Protein AF-A0A9W9ZJ80-F1 (afdb_monomer)

Foldseek 3Di:
DACLPPPPPVKAWDDKAFQEDDQVATWIWTDILFWTFIFRPDDDDHNVRTPDTDTLVFFLAWAQDPVQFQKIWGFTCDVPDNDTDPDDTDIDHGPGVVSSVVVRVVRVVSSVVSVVVVPDDDDDPPDPDDDD

Solvent-accessible surface area (backbone atoms only — not comparable to full-atom values): 7727 Å² total; per-residue (Å²): 132,86,51,84,65,81,72,54,79,85,57,42,85,72,50,76,46,77,38,23,80,50,87,90,64,22,27,30,39,40,32,31,57,54,28,38,35,34,27,50,68,63,84,76,88,50,60,86,33,52,79,44,78,49,45,43,93,47,47,64,49,47,40,53,45,85,88,75,51,32,22,28,36,42,38,37,38,26,91,97,43,100,47,70,44,97,61,91,51,57,70,47,73,26,74,37,55,72,46,15,48,54,52,22,53,55,52,40,52,43,40,50,54,38,52,55,56,73,70,52,82,81,79,76,81,78,75,82,79,76,85,129

Mean predicted aligned error: 7.59 Å

pLDDT: mean 86.71, std 12.57, range [51.56, 98.62]

Nearest PDB structures (foldseek):
  4a6h-assembly1_D  TM=6.019E-01  e=2.934E-02  Saccharomyces cerevisiae
  6jm5-assembly2_B  TM=5.211E-01  e=1.358E-02  Homo sapiens
  8qqf-assembly1_A  TM=5.707E-01  e=2.456E-02  Homo sapiens
  4a6h-assembly1_C  TM=5.971E-01  e=5.001E-02  Saccharomyces cerevisiae
  4a6k-assembly1_D  TM=5.737E-01  e=2.934E-02  Saccharomyces cerevisiae

Structure (mmCIF, N/CA/C/O backbone):
data_AF-A0A9W9ZJ80-F1
#
_entry.id   AF-A0A9W9ZJ80-F1
#
loop_
_atom_site.group_PDB
_atom_site.id
_atom_site.type_symbol
_atom_site.label_atom_id
_atom_site.label_alt_id
_atom_site.label_comp_id
_atom_site.label_asym_id
_atom_site.label_entity_id
_atom_site.label_seq_id
_atom_site.pdbx_PDB_ins_code
_atom_site.Cartn_x
_atom_site.Cartn_y
_atom_site.Cartn_z
_atom_site.occupancy
_atom_site.B_iso_or_equiv
_atom_site.auth_seq_id
_atom_site.auth_comp_id
_atom_site.auth_asym_id
_atom_site.auth_atom_id
_atom_site.pdbx_PDB_model_num
ATOM 1 N N . MET A 1 1 ? -9.007 19.671 -11.557 1.00 51.56 1 MET A N 1
ATOM 2 C CA . MET A 1 1 ? -8.333 19.219 -10.319 1.00 51.56 1 MET A CA 1
ATOM 3 C C . MET A 1 1 ? -8.445 17.704 -10.270 1.00 51.56 1 MET A C 1
ATOM 5 O O . MET A 1 1 ? -9.543 17.199 -10.461 1.00 51.56 1 MET A O 1
ATOM 9 N N . LEU A 1 2 ? -7.329 16.993 -10.128 1.00 56.84 2 LEU A N 1
ATOM 10 C CA . LEU A 1 2 ? -7.295 15.528 -10.132 1.00 56.84 2 LEU A CA 1
ATOM 11 C C . LEU A 1 2 ? -7.831 14.990 -8.804 1.00 56.84 2 LEU A C 1
ATOM 13 O O . LEU A 1 2 ? -7.358 15.405 -7.749 1.00 56.84 2 LEU A O 1
ATOM 17 N N . LYS A 1 3 ? -8.827 14.102 -8.858 1.00 69.81 3 LYS A N 1
ATOM 18 C CA . LYS A 1 3 ? -9.509 13.561 -7.677 1.00 69.81 3 LYS A CA 1
ATOM 19 C C . LYS A 1 3 ? -9.196 12.072 -7.537 1.00 69.81 3 LYS A C 1
ATOM 21 O O . LYS A 1 3 ? -9.882 11.253 -8.129 1.00 69.81 3 LYS A O 1
ATOM 26 N N . LEU A 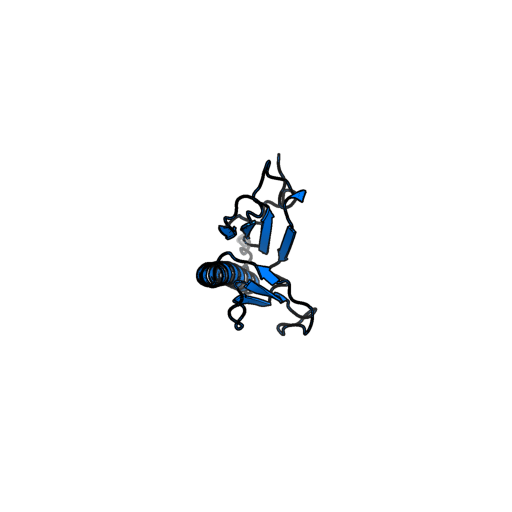1 4 ? -8.149 11.733 -6.781 1.00 76.75 4 LEU A N 1
ATOM 27 C CA . LEU A 1 4 ? -7.775 10.334 -6.517 1.00 76.75 4 LEU A CA 1
ATOM 28 C C . LEU A 1 4 ? -8.852 9.604 -5.693 1.00 76.75 4 LEU A C 1
ATOM 30 O O . LEU A 1 4 ? -9.131 8.439 -5.934 1.00 76.75 4 LEU A O 1
ATOM 34 N N . ASN A 1 5 ? -9.455 10.315 -4.742 1.00 82.94 5 ASN A N 1
ATOM 35 C CA . ASN A 1 5 ? -10.437 9.804 -3.789 1.00 82.94 5 ASN A CA 1
ATOM 36 C C . ASN A 1 5 ? -11.750 10.603 -3.836 1.00 82.94 5 ASN A C 1
ATOM 38 O O . ASN A 1 5 ? -12.357 10.897 -2.807 1.00 82.94 5 ASN A O 1
ATOM 42 N N . GLU A 1 6 ? -12.122 11.062 -5.034 1.00 83.94 6 GLU A N 1
ATOM 43 C CA . GLU A 1 6 ? -13.373 11.793 -5.299 1.00 83.94 6 GLU A CA 1
ATOM 44 C C . GLU A 1 6 ? -13.545 13.124 -4.534 1.00 83.94 6 GLU A C 1
ATOM 46 O O . GLU A 1 6 ? -14.576 13.784 -4.647 1.00 83.94 6 GLU A O 1
ATOM 51 N N . GLY A 1 7 ? -12.498 13.607 -3.855 1.00 82.38 7 GLY A N 1
ATOM 52 C CA . GLY A 1 7 ? -12.548 14.825 -3.041 1.00 82.38 7 GLY A CA 1
ATOM 53 C C . GLY A 1 7 ? -12.871 14.569 -1.569 1.00 82.38 7 GLY A C 1
ATOM 54 O O . GLY A 1 7 ? -13.304 15.485 -0.876 1.00 82.38 7 GLY A O 1
ATOM 55 N N . ASN A 1 8 ? -12.661 13.347 -1.075 1.00 86.06 8 ASN A N 1
ATOM 56 C CA . ASN A 1 8 ? -12.761 13.046 0.346 1.00 86.06 8 ASN A CA 1
ATOM 57 C C . ASN A 1 8 ? -11.593 13.679 1.129 1.00 86.06 8 ASN A C 1
ATOM 59 O O . ASN A 1 8 ? -10.481 13.153 1.151 1.00 86.06 8 ASN A O 1
ATOM 63 N N . PHE A 1 9 ? -11.851 14.793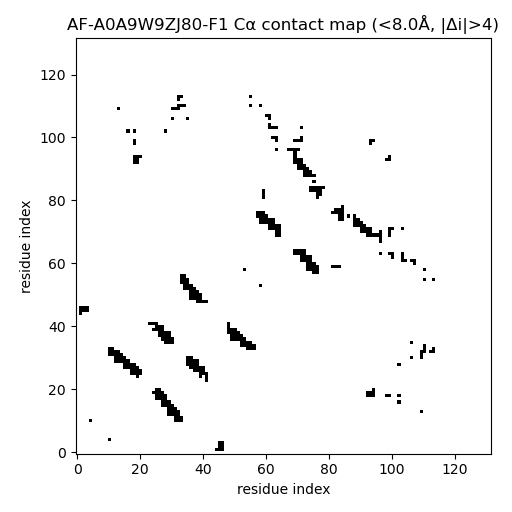 1.812 1.00 87.56 9 PHE A N 1
ATOM 64 C CA . PHE A 1 9 ? -10.847 15.497 2.621 1.00 87.56 9 PHE A CA 1
ATOM 65 C C . PHE A 1 9 ? -10.545 14.833 3.975 1.00 87.56 9 PHE A C 1
ATOM 67 O O . PHE A 1 9 ? -9.592 15.229 4.647 1.00 87.56 9 PHE A O 1
ATOM 74 N N . ASN A 1 10 ? -11.329 13.829 4.387 1.00 90.12 10 ASN A N 1
ATOM 75 C CA . ASN A 1 10 ? -11.075 13.094 5.629 1.00 90.12 10 ASN A CA 1
ATOM 76 C C . ASN A 1 10 ? -9.945 12.072 5.468 1.00 90.12 10 ASN A C 1
ATOM 78 O O . ASN A 1 10 ? -9.243 11.765 6.430 1.00 90.12 10 ASN A O 1
ATOM 82 N N . GLU A 1 11 ? -9.745 11.571 4.251 1.00 93.44 11 GLU A N 1
ATOM 83 C CA . GLU A 1 11 ? -8.647 10.676 3.921 1.00 93.44 11 GLU A CA 1
ATOM 84 C C . GLU A 1 11 ? -7.371 11.479 3.657 1.00 93.44 11 GLU A C 1
ATOM 86 O O . GLU A 1 11 ? -7.283 12.259 2.706 1.00 93.44 11 GLU A O 1
ATOM 91 N N . LYS A 1 12 ? -6.358 11.281 4.502 1.00 94.31 12 LYS A N 1
ATOM 92 C CA . LYS A 1 12 ? -5.107 12.040 4.438 1.00 94.31 12 LYS A CA 1
ATOM 93 C C . LYS A 1 12 ? -4.012 11.202 3.801 1.00 94.31 12 LYS A C 1
ATOM 95 O O . LYS A 1 12 ? -3.884 10.011 4.073 1.00 94.31 12 LYS A O 1
ATOM 100 N N . PHE A 1 13 ? -3.191 11.832 2.970 1.00 94.75 13 PHE A N 1
ATOM 101 C CA . PHE A 1 13 ? -1.979 11.213 2.442 1.00 94.75 13 PHE A CA 1
ATOM 102 C C . PHE A 1 13 ? -0.985 10.921 3.574 1.00 94.75 13 PHE A C 1
ATOM 104 O O . PHE A 1 13 ? -0.737 11.785 4.413 1.00 94.75 13 PHE A O 1
ATOM 111 N N . VAL A 1 14 ? -0.393 9.725 3.565 1.00 96.50 14 VAL A N 1
ATOM 112 C CA . VAL A 1 14 ? 0.651 9.316 4.516 1.00 96.50 14 VAL A CA 1
ATOM 113 C C . VAL A 1 14 ? 1.999 9.244 3.807 1.00 96.50 14 VAL A C 1
ATOM 115 O O . VAL A 1 14 ? 2.948 9.919 4.202 1.00 96.50 14 VAL A O 1
ATOM 118 N N . LEU A 1 15 ? 2.105 8.428 2.751 1.00 97.25 15 LEU A N 1
ATOM 119 C CA . LEU A 1 15 ? 3.348 8.260 1.996 1.00 97.25 15 LEU A CA 1
ATOM 120 C C . LEU A 1 15 ? 3.121 7.739 0.574 1.00 97.25 15 LEU A C 1
ATOM 122 O O . LEU A 1 15 ? 2.068 7.214 0.230 1.00 97.25 15 LEU A O 1
ATOM 126 N N . SER A 1 16 ? 4.164 7.842 -0.251 1.00 95.94 16 SER A N 1
ATOM 127 C CA . SER A 1 16 ? 4.237 7.232 -1.580 1.00 95.94 16 SER A CA 1
ATOM 128 C C . SER A 1 16 ? 5.510 6.391 -1.669 1.00 95.94 16 SER A C 1
ATOM 130 O O . SER A 1 16 ? 6.608 6.947 -1.645 1.00 95.94 16 SER A O 1
ATOM 132 N N . GLU A 1 17 ? 5.384 5.079 -1.849 1.00 96.31 17 GLU A N 1
ATOM 133 C CA . GLU A 1 17 ? 6.518 4.163 -2.028 1.00 96.31 17 GLU A CA 1
ATOM 134 C C . GLU A 1 17 ? 6.556 3.607 -3.457 1.00 96.31 17 GLU A C 1
ATOM 136 O O . GLU A 1 17 ? 5.534 3.215 -4.020 1.00 96.31 17 GLU A O 1
ATOM 141 N N . SER A 1 18 ? 7.745 3.559 -4.060 1.00 95.81 18 SER A N 1
ATOM 142 C CA . SER A 1 18 ? 7.931 2.896 -5.354 1.00 95.81 18 SER A CA 1
ATOM 143 C C . SER A 1 18 ? 7.911 1.381 -5.168 1.00 95.81 18 SER A C 1
ATOM 145 O O . SER A 1 18 ? 8.759 0.839 -4.465 1.00 95.81 18 SER A O 1
ATOM 147 N N . VAL A 1 19 ? 6.978 0.710 -5.839 1.00 96.38 19 VAL A N 1
ATOM 148 C CA . VAL A 1 19 ? 6.833 -0.754 -5.833 1.00 96.38 19 VAL A CA 1
ATOM 149 C C . VAL A 1 19 ? 7.610 -1.364 -6.996 1.00 96.38 19 VAL A C 1
ATOM 151 O O . VAL A 1 19 ? 8.311 -2.363 -6.825 1.00 96.38 19 VAL A O 1
ATOM 154 N N . ARG A 1 20 ? 7.516 -0.718 -8.167 1.00 94.31 20 ARG A N 1
ATOM 155 C CA . ARG A 1 20 ? 8.299 -1.038 -9.363 1.00 94.31 20 ARG A CA 1
ATOM 156 C C . ARG A 1 20 ? 8.846 0.216 -10.017 1.00 94.31 20 ARG A C 1
ATOM 158 O O . ARG A 1 20 ? 8.118 1.200 -10.177 1.00 94.31 20 ARG A O 1
ATOM 165 N N . ARG A 1 21 ? 10.128 0.195 -10.373 1.00 89.75 21 ARG A N 1
ATOM 166 C CA . ARG A 1 21 ? 10.850 1.335 -10.962 1.00 89.75 21 ARG A CA 1
ATOM 167 C C . ARG A 1 21 ? 11.076 1.209 -12.464 1.00 89.75 21 ARG A C 1
ATOM 169 O O . ARG A 1 21 ? 11.537 2.185 -13.057 1.00 89.75 21 ARG A O 1
ATOM 176 N N . ASP A 1 22 ? 10.759 0.058 -13.055 1.00 84.25 22 ASP A N 1
ATOM 177 C CA . ASP A 1 22 ? 10.837 -0.156 -14.501 1.00 84.25 22 ASP A CA 1
ATOM 178 C C . ASP A 1 22 ? 10.095 0.957 -15.262 1.00 84.25 22 ASP A C 1
ATOM 180 O O . ASP A 1 22 ? 9.027 1.401 -14.838 1.00 84.25 22 ASP A O 1
ATOM 184 N N . LYS A 1 23 ? 10.679 1.452 -16.360 1.00 71.69 23 LYS A N 1
ATOM 185 C CA . LYS A 1 23 ? 10.109 2.568 -17.128 1.00 71.69 23 LYS A CA 1
ATOM 186 C C . LYS A 1 23 ? 8.768 2.209 -17.772 1.00 71.69 23 LYS A C 1
ATOM 188 O O . LYS A 1 23 ? 7.907 3.087 -17.849 1.00 71.69 23 LYS A O 1
ATOM 193 N N . GLU A 1 24 ? 8.580 0.961 -18.196 1.00 77.69 24 GLU A N 1
ATOM 194 C CA . GLU A 1 24 ? 7.357 0.522 -18.869 1.00 77.69 24 GLU A CA 1
ATOM 195 C C . GLU A 1 24 ? 6.249 0.146 -17.882 1.00 77.69 24 GLU A C 1
ATOM 197 O O . GLU A 1 24 ? 5.075 0.343 -18.190 1.00 77.69 24 GLU A O 1
ATOM 202 N N . ASP A 1 25 ? 6.606 -0.301 -16.671 1.00 82.56 25 ASP A N 1
ATOM 203 C CA . ASP A 1 25 ? 5.640 -0.781 -15.673 1.00 82.56 25 ASP A CA 1
ATOM 204 C C . ASP A 1 25 ? 5.825 -0.151 -14.280 1.00 82.56 25 ASP A C 1
ATOM 206 O O . ASP A 1 25 ? 5.726 -0.799 -13.228 1.00 82.56 25 ASP A O 1
ATOM 210 N N . ARG A 1 26 ? 6.128 1.154 -14.276 1.00 92.62 26 ARG A N 1
ATOM 211 C CA . ARG A 1 26 ? 6.371 1.934 -13.057 1.00 92.62 26 ARG A CA 1
ATOM 212 C C . ARG A 1 26 ? 5.126 1.929 -12.178 1.00 92.62 26 ARG A C 1
ATOM 214 O O . ARG A 1 26 ? 4.086 2.465 -12.562 1.00 92.62 26 ARG A O 1
ATOM 221 N N . LEU A 1 27 ? 5.253 1.401 -10.965 1.00 95.38 27 LEU A N 1
ATOM 222 C CA . LEU A 1 27 ? 4.144 1.245 -10.027 1.00 95.38 27 LEU A CA 1
ATOM 223 C C . LEU A 1 27 ? 4.496 1.871 -8.680 1.00 95.38 27 LEU A C 1
ATOM 225 O O . LEU A 1 27 ? 5.583 1.642 -8.141 1.00 95.38 27 LEU A O 1
ATOM 229 N N . LYS A 1 28 ? 3.567 2.643 -8.119 1.00 95.81 28 LYS A N 1
ATOM 230 C CA . LYS A 1 28 ? 3.679 3.221 -6.777 1.00 95.81 28 LYS A CA 1
ATOM 231 C C . LYS A 1 28 ? 2.529 2.760 -5.893 1.00 95.81 28 LYS A C 1
ATOM 233 O O . LYS A 1 28 ? 1.413 2.624 -6.377 1.00 95.81 28 LYS A O 1
ATOM 238 N N . ALA A 1 29 ? 2.817 2.584 -4.610 1.00 97.25 29 ALA A N 1
ATOM 239 C CA . ALA A 1 29 ? 1.828 2.455 -3.553 1.00 97.25 29 ALA A CA 1
ATOM 240 C C . ALA A 1 29 ? 1.675 3.825 -2.884 1.00 97.25 29 ALA A C 1
ATOM 242 O O . ALA A 1 29 ? 2.610 4.317 -2.247 1.00 97.25 29 ALA A O 1
ATOM 243 N N . ILE A 1 30 ? 0.519 4.454 -3.065 1.00 96.44 30 ILE A N 1
ATOM 244 C CA . ILE A 1 30 ? 0.113 5.659 -2.346 1.00 96.44 30 ILE A CA 1
ATOM 245 C C . ILE A 1 30 ? -0.674 5.190 -1.130 1.00 96.44 30 ILE A C 1
ATOM 247 O O . ILE A 1 30 ? -1.753 4.624 -1.271 1.00 96.44 30 ILE A O 1
ATOM 251 N N . VAL A 1 31 ? -0.113 5.403 0.052 1.00 98.06 31 VAL A N 1
ATOM 252 C CA . VAL A 1 31 ? -0.726 5.028 1.324 1.00 98.06 31 VAL A CA 1
ATOM 253 C C . VAL A 1 31 ? -1.395 6.259 1.916 1.00 98.06 31 VAL A C 1
ATOM 255 O O . VAL A 1 31 ? -0.786 7.332 1.999 1.00 98.06 31 VAL A O 1
ATOM 258 N N . THR A 1 32 ? -2.645 6.095 2.322 1.00 97.44 32 THR A N 1
ATOM 259 C CA . THR A 1 32 ? -3.455 7.109 2.995 1.00 97.44 32 THR A CA 1
ATOM 260 C C . THR A 1 32 ? -3.802 6.641 4.403 1.00 97.44 32 THR A C 1
ATOM 262 O O . THR A 1 32 ? -3.399 5.561 4.831 1.00 97.44 32 THR A O 1
ATOM 265 N N . THR A 1 33 ? -4.550 7.453 5.141 1.00 96.75 33 THR A N 1
ATOM 266 C CA . THR A 1 33 ? -5.118 7.042 6.428 1.00 96.75 33 THR A CA 1
ATOM 267 C C . THR A 1 33 ? -6.204 5.977 6.285 1.00 96.75 33 THR A C 1
ATOM 269 O O . THR A 1 33 ? -6.540 5.355 7.278 1.00 96.75 33 THR A O 1
ATOM 272 N N . GLU A 1 34 ? -6.744 5.752 5.084 1.00 96.81 34 GLU A N 1
ATOM 273 C CA . GLU A 1 34 ? -7.907 4.882 4.845 1.00 96.81 34 GLU A CA 1
ATOM 274 C C . GLU A 1 34 ? -7.589 3.623 4.026 1.00 96.81 34 GLU A C 1
ATOM 276 O O . GLU A 1 34 ? -8.408 2.700 3.948 1.00 96.81 34 GLU A O 1
ATOM 281 N N . GLY A 1 35 ? -6.426 3.571 3.379 1.00 97.19 35 GLY A N 1
ATOM 282 C CA . GLY A 1 35 ? -6.060 2.454 2.523 1.00 97.19 35 GLY A CA 1
ATOM 283 C C . GLY A 1 35 ? -4.783 2.670 1.726 1.00 97.19 35 GLY A C 1
ATOM 284 O O . GLY A 1 35 ? -3.958 3.544 2.004 1.00 97.19 35 GLY A O 1
ATOM 285 N N . VAL A 1 36 ? -4.624 1.841 0.699 1.00 98.12 36 VAL A N 1
ATOM 286 C CA . VAL A 1 36 ? -3.511 1.905 -0.246 1.00 98.12 36 VAL A CA 1
ATOM 287 C C . VAL A 1 36 ? -4.018 1.852 -1.684 1.00 98.12 36 VAL A C 1
ATOM 289 O O . VAL A 1 36 ? -4.784 0.968 -2.065 1.00 98.12 36 VAL A O 1
ATOM 292 N N . TYR A 1 37 ? -3.539 2.793 -2.493 1.00 96.19 37 TYR A N 1
ATOM 293 C CA . TYR A 1 37 ? -3.760 2.853 -3.933 1.00 96.19 37 TYR A CA 1
ATOM 294 C C . TYR A 1 37 ? -2.485 2.409 -4.635 1.00 96.19 37 TYR A C 1
ATOM 296 O O . TYR A 1 37 ? -1.430 3.034 -4.490 1.00 96.19 37 TYR A O 1
ATOM 304 N N . PHE A 1 38 ? -2.574 1.366 -5.446 1.00 96.06 38 PHE A N 1
ATOM 305 C CA . PHE A 1 38 ? -1.529 1.025 -6.396 1.00 96.06 38 PHE A CA 1
ATOM 306 C C . PHE A 1 38 ? -1.816 1.744 -7.703 1.00 96.06 38 PHE A C 1
ATOM 308 O O . PHE A 1 38 ? -2.845 1.519 -8.339 1.00 96.06 38 PHE A O 1
ATOM 315 N N . VAL A 1 39 ? -0.898 2.620 -8.099 1.00 94.31 39 VAL A N 1
ATOM 316 C CA . VAL A 1 39 ? -1.057 3.474 -9.274 1.00 94.31 39 VAL A CA 1
ATOM 317 C C . VAL A 1 39 ? 0.069 3.250 -10.266 1.00 94.31 39 VAL A C 1
ATOM 319 O O . VAL A 1 39 ? 1.249 3.190 -9.893 1.00 94.31 39 VAL A O 1
ATOM 322 N N . ARG A 1 40 ? -0.286 3.174 -11.551 1.00 92.50 40 ARG A N 1
ATOM 323 C CA . ARG A 1 40 ? 0.680 3.309 -12.639 1.00 92.50 40 ARG A CA 1
ATOM 324 C C . ARG A 1 40 ? 1.248 4.710 -12.563 1.00 92.50 40 ARG A C 1
ATOM 326 O O . ARG A 1 40 ? 0.564 5.703 -12.783 1.00 92.50 40 ARG A O 1
ATOM 333 N N . ALA A 1 41 ? 2.528 4.803 -12.263 1.00 86.50 41 ALA A N 1
ATOM 334 C CA . ALA A 1 41 ? 3.207 6.076 -12.198 1.00 86.50 41 ALA A CA 1
ATOM 335 C C . ALA A 1 41 ? 3.719 6.458 -13.589 1.00 86.50 41 ALA A C 1
ATOM 337 O O . ALA A 1 41 ? 4.874 6.825 -13.706 1.00 86.50 41 ALA A O 1
ATOM 338 N N . ARG A 1 42 ? 2.938 6.364 -14.665 1.00 82.75 42 ARG A N 1
ATOM 339 C CA . ARG A 1 42 ? 3.369 6.770 -16.015 1.00 82.75 42 ARG A CA 1
ATOM 340 C C . ARG A 1 42 ? 2.389 7.796 -16.569 1.00 82.75 42 ARG A C 1
ATOM 342 O O . ARG A 1 42 ? 1.188 7.596 -16.475 1.00 82.75 42 ARG A O 1
ATOM 349 N N . GLY A 1 43 ? 2.913 8.856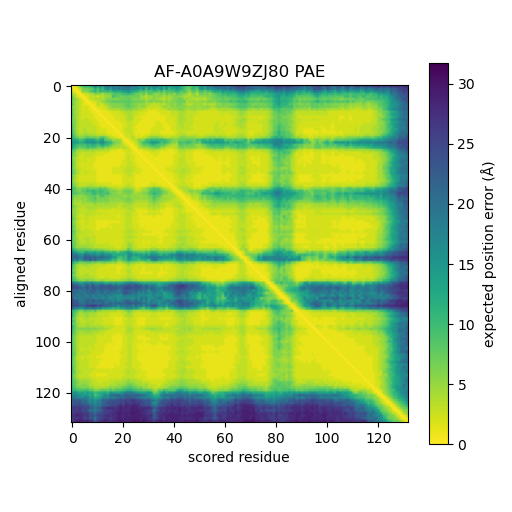 -17.179 1.00 77.94 43 GLY A N 1
ATOM 350 C CA . GLY A 1 43 ? 2.088 9.892 -17.798 1.00 77.94 43 GLY A CA 1
ATOM 351 C C . GLY A 1 43 ? 1.451 10.847 -16.789 1.00 77.94 43 GLY A C 1
ATOM 352 O O . GLY A 1 43 ? 2.001 11.092 -15.712 1.00 77.94 43 GLY A O 1
ATOM 353 N N . ILE A 1 44 ? 0.320 11.428 -17.187 1.00 77.88 44 ILE A N 1
ATOM 354 C CA . ILE A 1 44 ? -0.424 12.409 -16.397 1.00 77.88 44 ILE A CA 1
ATOM 355 C C . ILE A 1 44 ? -1.147 11.655 -15.274 1.00 77.88 44 ILE A C 1
ATOM 357 O O . ILE A 1 44 ? -1.810 10.660 -15.565 1.00 77.88 44 ILE A O 1
ATOM 361 N N . PRO A 1 45 ? -1.033 12.083 -14.004 1.00 76.50 45 PRO A N 1
ATOM 362 C CA . PRO A 1 45 ? -1.767 11.435 -12.925 1.00 76.50 45 PRO A CA 1
ATOM 363 C C . PRO A 1 45 ? -3.267 11.495 -13.220 1.00 76.50 45 PRO A C 1
ATOM 365 O O . PRO A 1 45 ? -3.765 12.556 -13.585 1.00 76.50 45 PRO A O 1
ATOM 368 N N . SER A 1 46 ? -3.974 10.377 -13.080 1.00 83.06 46 SER A N 1
ATOM 369 C CA . SER A 1 46 ? -5.417 10.287 -13.311 1.00 83.06 46 SER A CA 1
ATOM 370 C C . SER A 1 46 ? -6.029 9.153 -12.475 1.00 83.06 46 SER A C 1
ATOM 372 O O . SER A 1 46 ? -5.293 8.244 -12.072 1.00 83.06 46 SER A O 1
ATOM 374 N N . PRO A 1 47 ? -7.340 9.179 -12.178 1.00 84.50 47 PRO A N 1
ATOM 375 C CA . PRO A 1 47 ? -8.009 8.065 -11.502 1.00 84.50 47 PRO A CA 1
ATOM 376 C C . PRO A 1 47 ? -7.863 6.735 -12.2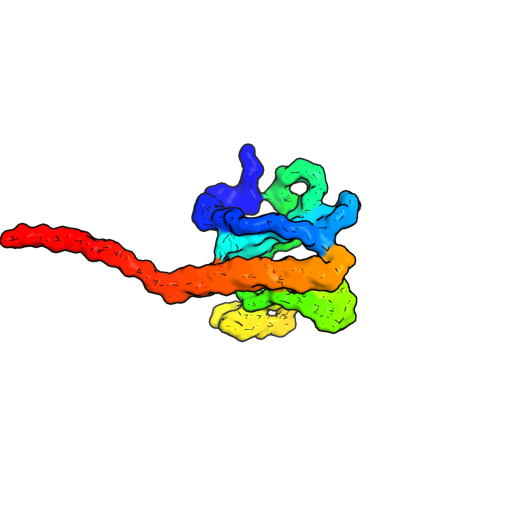57 1.00 84.50 47 PRO A C 1
ATOM 378 O O . PRO A 1 47 ? -7.684 5.691 -11.641 1.00 84.50 47 PRO A O 1
ATOM 381 N N . GLU A 1 48 ? -7.818 6.767 -13.590 1.00 86.94 48 GLU A N 1
ATOM 382 C CA . GLU A 1 48 ? -7.624 5.590 -14.452 1.00 86.94 48 GLU A CA 1
ATOM 383 C C . GLU A 1 48 ? -6.226 4.957 -14.306 1.00 86.94 48 GLU A C 1
ATOM 385 O O . GLU A 1 48 ? -5.991 3.820 -14.728 1.00 86.94 48 GLU A O 1
ATOM 390 N N . ALA A 1 49 ? -5.274 5.674 -13.700 1.00 89.44 49 ALA A N 1
ATOM 391 C CA . ALA A 1 49 ? -3.969 5.125 -13.361 1.00 89.44 49 ALA A CA 1
ATOM 392 C C . ALA A 1 49 ? -4.020 4.189 -12.140 1.00 89.44 49 ALA A C 1
ATOM 394 O O . ALA A 1 49 ? -3.061 3.443 -11.925 1.00 89.44 49 ALA A O 1
ATOM 395 N N . ILE A 1 50 ? -5.098 4.211 -11.346 1.00 91.75 50 ILE A N 1
ATOM 396 C CA . ILE A 1 50 ? -5.300 3.309 -10.207 1.00 91.75 50 ILE A CA 1
ATOM 397 C C . ILE A 1 50 ? -5.595 1.906 -10.747 1.00 91.75 50 ILE A C 1
ATOM 399 O O . ILE A 1 50 ? -6.558 1.694 -11.475 1.00 91.75 50 ILE A O 1
ATOM 403 N N . VAL A 1 51 ? -4.749 0.937 -10.395 1.00 93.44 51 VAL A N 1
ATOM 404 C CA . VAL A 1 51 ? -4.903 -0.470 -10.814 1.00 93.44 51 VAL A CA 1
ATOM 405 C C . VAL A 1 51 ? -5.447 -1.361 -9.710 1.00 93.44 51 VAL A C 1
ATOM 407 O O . VAL A 1 51 ? -5.970 -2.433 -9.993 1.00 93.44 51 VAL A O 1
ATOM 410 N N . LEU A 1 52 ? -5.296 -0.935 -8.457 1.00 95.12 52 LEU A N 1
ATOM 411 C CA . LEU A 1 52 ? -5.820 -1.622 -7.288 1.00 95.12 52 LEU A CA 1
ATOM 412 C C . LEU A 1 52 ? -5.979 -0.606 -6.158 1.00 95.12 52 LEU A C 1
ATOM 414 O O . LEU A 1 52 ? -5.056 0.158 -5.875 1.00 95.12 52 LEU A O 1
ATOM 418 N N . LEU A 1 53 ? -7.129 -0.636 -5.501 1.00 95.12 53 LEU A N 1
ATOM 419 C CA . LEU A 1 53 ? -7.385 0.046 -4.241 1.00 95.12 53 LEU A CA 1
ATOM 420 C C . LEU A 1 53 ? -7.727 -1.022 -3.209 1.00 95.12 53 LEU A C 1
ATOM 422 O O . LEU A 1 53 ? -8.587 -1.860 -3.460 1.00 95.12 53 LEU A O 1
ATOM 426 N N . VAL A 1 54 ? -7.056 -0.981 -2.062 1.00 96.31 54 VAL A N 1
ATOM 427 C CA . VAL A 1 54 ? -7.398 -1.806 -0.903 1.00 96.31 54 VAL A CA 1
ATOM 428 C C . VAL A 1 54 ? -7.636 -0.898 0.295 1.00 96.31 54 VAL A C 1
ATOM 430 O O . VAL A 1 54 ? -6.749 -0.133 0.683 1.00 96.31 54 VAL A O 1
ATOM 433 N N . ARG A 1 55 ? -8.834 -0.975 0.878 1.00 95.81 55 ARG A N 1
ATOM 434 C CA . ARG A 1 55 ? -9.200 -0.222 2.084 1.00 95.81 55 ARG A CA 1
ATOM 435 C C . ARG A 1 55 ? -8.682 -0.928 3.332 1.00 95.81 55 ARG A C 1
ATOM 437 O O . ARG A 1 55 ? -8.718 -2.152 3.420 1.00 95.81 55 ARG A O 1
ATOM 444 N N . PHE A 1 56 ? -8.240 -0.169 4.333 1.00 96.81 56 PHE A N 1
ATOM 445 C CA . PHE A 1 56 ? -7.786 -0.751 5.603 1.00 96.81 56 PHE A CA 1
ATOM 446 C C . PHE A 1 56 ? -8.911 -1.390 6.420 1.00 96.81 56 PHE A C 1
ATOM 448 O O . PHE A 1 56 ? -8.656 -2.330 7.174 1.00 96.81 56 PHE A O 1
ATOM 455 N N . SER A 1 57 ? -10.157 -0.959 6.210 1.00 94.25 57 SER A N 1
ATOM 456 C CA . SER A 1 57 ? -11.341 -1.635 6.746 1.00 94.25 57 SER A CA 1
ATOM 457 C C . SER A 1 57 ? -11.408 -3.104 6.317 1.00 94.25 57 SER A C 1
ATOM 459 O O . SER A 1 57 ? -11.763 -3.953 7.133 1.00 94.25 57 SER A O 1
ATOM 461 N N . GLU A 1 58 ? -10.997 -3.405 5.084 1.00 93.12 58 GLU A N 1
ATOM 462 C CA . GLU A 1 58 ? -11.072 -4.725 4.444 1.00 93.12 58 GLU A CA 1
ATOM 463 C C . GLU A 1 58 ? -9.745 -5.496 4.496 1.00 93.12 58 GLU A C 1
ATOM 465 O O . GLU A 1 58 ? -9.732 -6.715 4.360 1.00 93.12 58 GLU A O 1
ATOM 470 N N . LEU A 1 59 ? -8.614 -4.814 4.693 1.00 95.19 59 LEU A N 1
ATOM 471 C CA . LEU A 1 59 ? -7.296 -5.444 4.752 1.00 95.19 59 LEU A CA 1
ATOM 472 C C . LEU A 1 59 ? -7.063 -6.106 6.114 1.00 95.19 59 LEU A C 1
ATOM 474 O O . LEU A 1 59 ? -7.124 -5.452 7.159 1.00 95.19 59 LEU A O 1
ATOM 478 N N . TYR A 1 60 ? -6.717 -7.392 6.106 1.00 93.88 60 TYR A N 1
ATOM 479 C CA . TYR A 1 60 ? -6.228 -8.095 7.287 1.00 93.88 60 TYR A CA 1
ATOM 480 C C . TYR A 1 60 ? -4.729 -7.851 7.489 1.00 93.88 60 TYR A C 1
ATOM 482 O O . TYR A 1 60 ? -4.331 -7.356 8.538 1.00 93.88 60 TYR A O 1
ATOM 490 N N . VAL A 1 61 ? -3.892 -8.124 6.483 1.00 95.94 61 VAL A N 1
ATOM 491 C CA . VAL A 1 61 ? -2.444 -7.852 6.540 1.00 95.94 61 VAL A CA 1
ATOM 492 C C . VAL A 1 61 ? -1.837 -7.805 5.139 1.00 95.94 61 VAL A C 1
ATOM 494 O O . VAL A 1 61 ? -2.308 -8.475 4.227 1.00 95.94 61 VAL A O 1
ATOM 497 N N . CYS A 1 62 ? -0.762 -7.043 4.956 1.00 97.38 62 CYS A N 1
ATOM 498 C CA . CYS A 1 62 ? 0.095 -7.133 3.778 1.00 97.38 62 CYS A CA 1
ATOM 499 C C . CYS A 1 62 ? 1.348 -7.952 4.111 1.00 97.38 62 CYS A C 1
ATOM 501 O O . CYS A 1 62 ? 2.067 -7.614 5.050 1.00 97.38 62 CYS A O 1
ATOM 503 N N . GLN A 1 63 ? 1.671 -8.983 3.331 1.00 95.56 63 GLN A N 1
ATOM 504 C CA . GLN A 1 63 ? 2.846 -9.826 3.588 1.00 95.56 63 GLN A CA 1
ATOM 505 C C . GLN A 1 63 ? 3.670 -10.086 2.321 1.00 95.56 63 GLN A C 1
ATOM 507 O O . GLN A 1 63 ? 3.096 -10.270 1.249 1.00 95.56 63 GLN A O 1
ATOM 512 N N . PRO A 1 64 ? 5.014 -10.108 2.397 1.00 94.88 64 PRO A N 1
ATOM 513 C CA . PRO A 1 64 ? 5.837 -10.605 1.300 1.00 94.88 64 PRO A C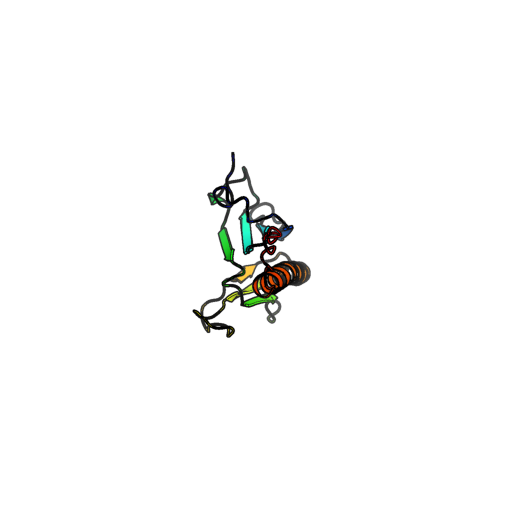A 1
ATOM 514 C C . PRO A 1 64 ? 5.547 -12.086 1.041 1.00 94.88 64 PRO A C 1
ATOM 516 O O . PRO A 1 64 ? 5.379 -12.863 1.981 1.00 94.88 64 PRO A O 1
ATOM 519 N N . LEU A 1 65 ? 5.535 -12.496 -0.225 1.00 90.50 65 LEU A N 1
ATOM 520 C CA . LEU A 1 65 ? 5.311 -13.894 -0.573 1.00 90.50 65 LEU A CA 1
ATOM 521 C C . LEU A 1 65 ? 6.533 -14.742 -0.174 1.00 90.50 65 LEU A C 1
ATOM 523 O O . LEU A 1 65 ? 7.656 -14.493 -0.617 1.00 90.50 65 LEU A O 1
ATOM 527 N N . SER A 1 66 ? 6.313 -15.775 0.640 1.00 76.88 66 SER A N 1
ATOM 528 C CA . SER A 1 66 ? 7.372 -16.633 1.201 1.00 76.88 66 SER A CA 1
ATOM 529 C C . SER A 1 66 ? 8.122 -17.462 0.154 1.00 76.88 66 SER A C 1
ATOM 531 O O . SER A 1 66 ? 9.276 -17.822 0.363 1.00 76.88 66 SER A O 1
ATOM 533 N N . SER A 1 67 ? 7.509 -17.715 -1.007 1.00 76.62 67 SER A N 1
ATOM 534 C CA . SER A 1 67 ? 8.090 -18.513 -2.101 1.00 76.62 67 SER A CA 1
ATOM 535 C C . SER A 1 67 ? 9.247 -17.838 -2.860 1.00 76.62 67 SER A C 1
ATOM 537 O O . SER A 1 67 ? 9.631 -18.302 -3.931 1.00 76.62 67 SER A O 1
ATOM 539 N N . GLY A 1 68 ? 9.794 -16.730 -2.348 1.00 63.16 68 GLY A N 1
ATOM 540 C CA . GLY A 1 68 ? 10.927 -16.019 -2.955 1.00 63.16 68 GLY A CA 1
ATOM 541 C C . GLY A 1 68 ? 10.576 -15.253 -4.231 1.00 63.16 68 GLY A C 1
ATOM 542 O O . GLY A 1 68 ? 11.457 -14.697 -4.881 1.00 63.16 68 GLY A O 1
ATOM 543 N N . LYS A 1 69 ? 9.294 -15.195 -4.599 1.00 74.50 69 LYS A N 1
ATOM 544 C CA . LYS A 1 69 ? 8.817 -14.355 -5.695 1.00 74.50 69 LYS A CA 1
ATOM 545 C C . LYS A 1 69 ? 8.709 -12.933 -5.157 1.00 74.50 69 LYS A C 1
ATOM 547 O O . LYS A 1 69 ? 8.087 -12.735 -4.119 1.00 74.50 69 LYS A O 1
ATOM 552 N N . ASP A 1 70 ? 9.300 -11.960 -5.846 1.00 92.31 70 ASP A N 1
ATOM 553 C CA . ASP A 1 70 ? 9.272 -10.532 -5.496 1.00 92.31 70 ASP A CA 1
ATOM 554 C C . ASP A 1 70 ? 7.839 -9.971 -5.555 1.00 92.31 70 ASP A C 1
ATOM 556 O O . ASP A 1 70 ? 7.474 -9.256 -6.480 1.00 92.31 70 ASP A O 1
ATOM 560 N N . TYR A 1 71 ? 6.988 -10.360 -4.612 1.00 94.75 71 TYR A N 1
ATOM 561 C CA . TYR A 1 71 ? 5.569 -10.044 -4.547 1.00 94.75 71 TYR A CA 1
ATOM 562 C C . TYR A 1 71 ? 5.173 -9.761 -3.104 1.00 94.75 71 TYR A C 1
ATOM 564 O O . TYR A 1 71 ? 5.734 -10.322 -2.161 1.00 94.75 71 TYR A O 1
ATOM 572 N N . ILE A 1 72 ? 4.152 -8.930 -2.961 1.00 96.38 72 ILE A N 1
ATOM 573 C CA . ILE A 1 72 ? 3.351 -8.826 -1.748 1.00 96.38 72 ILE A CA 1
ATOM 574 C C . ILE A 1 72 ? 1.972 -9.424 -2.006 1.00 96.38 72 ILE A C 1
ATOM 576 O O . ILE A 1 72 ? 1.435 -9.310 -3.109 1.00 96.38 72 ILE A O 1
ATOM 580 N N . GLU A 1 73 ? 1.411 -10.040 -0.981 1.00 95.25 73 GLU A N 1
ATOM 581 C CA . GLU A 1 73 ? 0.029 -10.489 -0.907 1.00 95.25 73 GLU A CA 1
ATOM 582 C C . GLU A 1 73 ? -0.730 -9.581 0.069 1.00 95.25 73 GLU A C 1
ATOM 584 O O . GLU A 1 73 ? -0.264 -9.322 1.182 1.00 95.25 73 GLU A O 1
ATOM 589 N N . LEU A 1 74 ? -1.887 -9.082 -0.362 1.00 96.00 74 LEU A N 1
ATOM 590 C CA . LEU A 1 74 ? -2.812 -8.290 0.445 1.00 96.00 74 LEU A CA 1
ATOM 591 C C . LEU A 1 74 ? -3.901 -9.232 0.953 1.00 96.00 74 LEU A C 1
ATOM 593 O O . LEU A 1 74 ? -4.857 -9.527 0.241 1.00 96.00 74 LEU A O 1
ATOM 597 N N . VAL A 1 75 ? -3.721 -9.752 2.163 1.00 94.31 75 VAL A N 1
ATOM 598 C CA . VAL A 1 75 ? -4.663 -10.688 2.776 1.00 94.31 75 VAL A CA 1
ATOM 599 C C . VAL A 1 75 ? -5.902 -9.920 3.204 1.00 94.31 75 VAL A C 1
ATOM 601 O O . VAL A 1 75 ? -5.813 -9.026 4.047 1.00 94.31 75 VAL A O 1
ATOM 604 N N . MET A 1 76 ? -7.049 -10.260 2.627 1.00 92.56 76 MET A N 1
ATOM 605 C CA . MET A 1 76 ? -8.321 -9.594 2.907 1.00 92.56 76 MET A CA 1
ATOM 606 C C . MET A 1 76 ? -9.014 -10.235 4.119 1.00 92.56 76 MET A C 1
ATOM 608 O O . MET A 1 76 ? -8.840 -11.424 4.399 1.00 92.56 76 MET A O 1
ATOM 612 N N . LYS A 1 77 ? -9.792 -9.446 4.862 1.00 88.50 77 LYS A N 1
ATOM 613 C CA . LYS A 1 77 ? -10.687 -9.949 5.910 1.00 88.50 77 LYS A CA 1
ATOM 614 C C . LYS A 1 77 ? -11.847 -10.712 5.269 1.00 88.50 77 LYS A C 1
ATOM 616 O O . LYS A 1 77 ? -12.319 -10.337 4.197 1.00 88.50 77 LYS A O 1
ATOM 621 N N . ALA A 1 78 ? -12.329 -11.749 5.947 1.00 76.38 78 ALA A N 1
ATOM 622 C CA . ALA A 1 78 ? -13.622 -12.338 5.628 1.00 76.38 78 ALA A CA 1
ATOM 623 C C . ALA A 1 78 ? -14.750 -11.365 6.010 1.00 76.38 78 ALA A C 1
ATOM 625 O O . ALA A 1 78 ? -14.607 -10.621 6.984 1.00 76.38 78 ALA A O 1
ATOM 626 N N . ASP A 1 79 ? -15.862 -11.370 5.267 1.00 65.75 79 ASP A N 1
ATOM 627 C CA . ASP A 1 79 ? -17.011 -10.496 5.537 1.00 65.75 79 ASP A CA 1
ATOM 628 C C . ASP A 1 79 ? -17.391 -10.547 7.029 1.00 65.75 79 ASP A C 1
ATOM 630 O O . ASP A 1 79 ? -17.683 -11.610 7.579 1.00 65.75 79 ASP A O 1
ATOM 634 N N . ASN A 1 80 ? -17.348 -9.387 7.695 1.00 55.66 80 ASN A N 1
ATOM 635 C CA . ASN A 1 80 ? -17.653 -9.194 9.121 1.00 55.66 80 ASN A CA 1
ATOM 636 C C . ASN A 1 80 ? -16.809 -10.007 10.123 1.00 55.66 80 ASN A C 1
ATOM 638 O O . ASN A 1 80 ? -17.251 -10.253 11.245 1.00 55.66 80 ASN A O 1
ATOM 642 N N . SER A 1 81 ? -15.588 -10.400 9.759 1.00 57.16 81 SER A N 1
ATOM 643 C CA . SER A 1 81 ? -14.730 -11.225 10.607 1.00 57.16 81 SER A CA 1
ATOM 644 C C . SER A 1 81 ? -13.315 -10.660 10.728 1.00 57.16 81 SER A C 1
ATOM 646 O O . SER A 1 81 ? -12.740 -10.116 9.788 1.00 57.16 81 SER A O 1
ATOM 648 N N . SER A 1 82 ? -12.718 -10.819 11.910 1.00 61.75 82 SER A N 1
ATOM 649 C CA . SER A 1 82 ? -11.290 -10.576 12.151 1.00 61.75 82 SER A CA 1
ATOM 650 C C . SER A 1 82 ? -10.397 -11.702 11.609 1.00 61.75 82 SER A C 1
ATOM 652 O O . SER A 1 82 ? -9.190 -11.687 11.833 1.00 61.75 82 SER A O 1
ATOM 654 N N . VAL A 1 83 ? -10.978 -12.676 10.905 1.00 60.09 83 VAL A N 1
ATOM 655 C CA . VAL A 1 83 ? -10.303 -13.854 10.360 1.00 60.09 83 VAL A CA 1
ATOM 656 C C . VAL A 1 83 ? -10.136 -13.686 8.841 1.00 60.09 83 VAL A C 1
ATOM 658 O O . VAL A 1 83 ? -11.070 -13.231 8.176 1.00 60.09 83 VAL A O 1
ATOM 661 N N . PRO A 1 84 ? -8.973 -14.029 8.261 1.00 63.91 84 PRO A N 1
ATOM 662 C CA . PRO A 1 84 ? -8.761 -13.940 6.819 1.00 63.91 84 PRO A CA 1
ATOM 663 C C . PRO A 1 84 ? -9.652 -14.913 6.031 1.00 63.91 84 PRO A C 1
ATOM 665 O O . PRO A 1 84 ? -9.904 -16.041 6.460 1.00 63.91 84 PRO A O 1
ATOM 668 N N . THR A 1 85 ? -10.113 -14.487 4.856 1.00 59.62 85 THR A N 1
ATOM 669 C CA . THR A 1 85 ? -10.895 -15.314 3.924 1.00 59.62 85 THR A CA 1
ATOM 670 C C . THR A 1 85 ? -9.983 -16.251 3.121 1.00 59.62 85 THR A C 1
ATOM 672 O O . THR A 1 85 ? -8.924 -15.824 2.665 1.00 59.62 85 THR A O 1
ATOM 675 N N . PRO A 1 86 ? -10.416 -17.483 2.784 1.00 54.53 86 PRO A N 1
ATOM 676 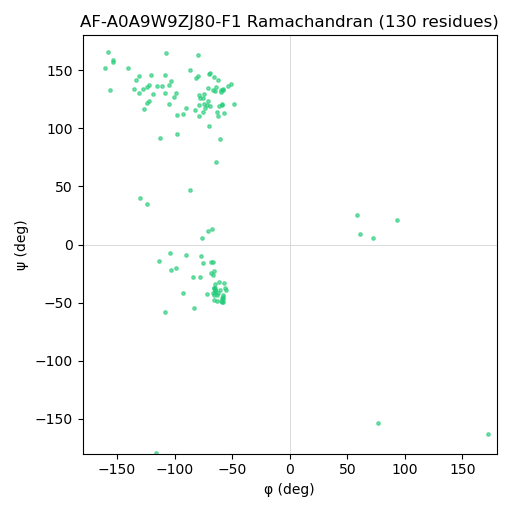C CA . PRO A 1 86 ? -9.748 -18.335 1.787 1.00 54.53 86 PRO A CA 1
ATOM 677 C C . PRO A 1 86 ? -9.830 -1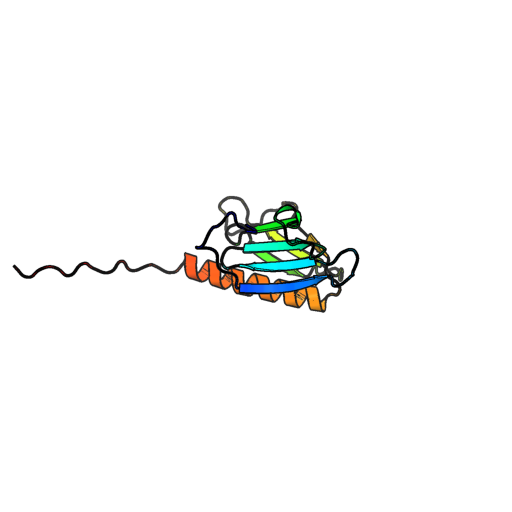7.816 0.332 1.00 54.53 86 PRO A C 1
ATOM 679 O O . PRO A 1 86 ? -9.596 -18.568 -0.614 1.00 54.53 86 PRO A O 1
ATOM 682 N N . SER A 1 87 ? -10.230 -16.559 0.119 1.00 58.78 87 SER A N 1
ATOM 683 C CA . SER A 1 87 ? -10.437 -15.971 -1.206 1.00 58.78 87 SER A CA 1
ATOM 684 C C . SER A 1 87 ? -9.124 -15.543 -1.868 1.00 58.78 87 SER A C 1
ATOM 686 O O . SER A 1 87 ? -8.102 -15.385 -1.208 1.00 58.78 87 SER A O 1
ATOM 688 N N . LYS A 1 88 ? -9.158 -15.325 -3.190 1.00 73.69 88 LYS A N 1
ATOM 689 C CA . LYS A 1 88 ? -8.016 -14.866 -3.999 1.00 73.69 88 LYS A CA 1
ATOM 690 C C . LYS A 1 88 ? -7.516 -13.491 -3.527 1.00 73.69 88 LYS A C 1
ATOM 692 O O . LYS A 1 88 ? -7.983 -12.466 -4.015 1.00 73.69 88 LYS A O 1
ATOM 697 N N . ASN A 1 89 ? -6.557 -13.480 -2.607 1.00 90.50 89 ASN A N 1
ATOM 698 C CA . ASN A 1 89 ? -5.889 -12.268 -2.146 1.00 90.50 89 ASN A CA 1
ATOM 699 C C . ASN A 1 89 ? -5.190 -11.559 -3.319 1.00 90.50 89 ASN A C 1
ATOM 701 O O . ASN A 1 89 ? -4.479 -12.215 -4.093 1.00 90.50 89 ASN A O 1
ATOM 705 N N . PRO A 1 90 ? -5.355 -10.234 -3.475 1.00 93.69 90 PRO A N 1
ATOM 706 C CA . PRO A 1 90 ? -4.605 -9.487 -4.470 1.00 93.69 90 PRO A CA 1
ATOM 707 C C . PRO A 1 90 ? -3.098 -9.635 -4.245 1.00 93.69 90 PRO A C 1
ATOM 709 O O . PRO A 1 90 ? -2.595 -9.480 -3.132 1.00 93.69 90 PRO A O 1
ATOM 712 N N . MET A 1 91 ? -2.366 -9.895 -5.326 1.00 93.94 91 MET A N 1
ATOM 713 C CA . MET A 1 91 ? -0.908 -9.961 -5.314 1.00 93.94 91 MET A CA 1
ATOM 714 C C . MET A 1 91 ? -0.328 -8.845 -6.172 1.00 93.94 91 MET A C 1
ATOM 716 O O . MET A 1 91 ? -0.775 -8.619 -7.297 1.00 93.94 91 MET A O 1
ATOM 720 N N . VAL A 1 92 ? 0.710 -8.182 -5.668 1.00 95.25 92 VAL A N 1
ATOM 721 C CA . VAL A 1 92 ? 1.402 -7.107 -6.384 1.00 95.25 92 VAL A CA 1
ATOM 722 C C . VAL A 1 92 ? 2.875 -7.453 -6.520 1.00 95.25 92 VAL A C 1
ATOM 724 O O . V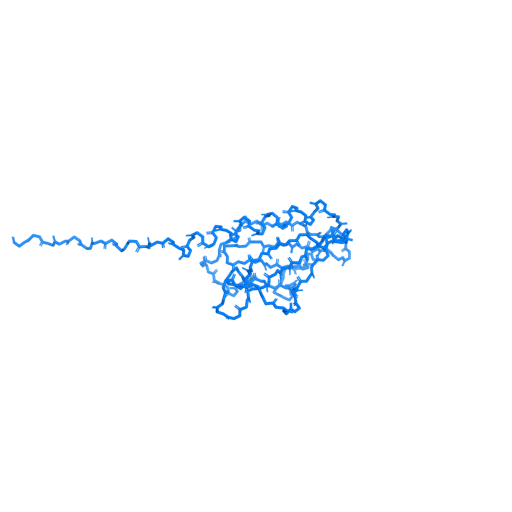AL A 1 92 ? 3.565 -7.670 -5.526 1.00 95.25 92 VAL A O 1
ATOM 727 N N . ARG A 1 93 ? 3.368 -7.480 -7.761 1.00 94.44 93 ARG A N 1
ATOM 728 C CA . ARG A 1 93 ? 4.789 -7.687 -8.055 1.00 94.44 93 ARG A CA 1
ATOM 729 C C . ARG A 1 93 ? 5.604 -6.460 -7.648 1.00 94.44 93 ARG A C 1
ATOM 731 O O . ARG A 1 93 ? 5.255 -5.335 -7.997 1.00 94.44 93 ARG A O 1
ATOM 738 N N . CYS A 1 94 ? 6.720 -6.689 -6.978 1.00 95.00 94 CYS A N 1
ATOM 739 C CA . CYS A 1 94 ? 7.747 -5.718 -6.628 1.00 95.00 94 CYS A CA 1
ATOM 740 C C . CYS A 1 94 ? 9.009 -5.939 -7.474 1.00 95.00 94 CYS A C 1
ATOM 742 O O . CYS A 1 94 ? 9.184 -6.993 -8.082 1.00 95.00 94 CYS A O 1
ATOM 744 N N . ASP A 1 95 ? 9.911 -4.955 -7.493 1.00 93.50 95 ASP A N 1
ATOM 745 C CA . ASP A 1 95 ? 11.192 -5.107 -8.203 1.00 93.50 95 ASP A CA 1
ATOM 746 C C . ASP A 1 95 ? 12.085 -6.190 -7.581 1.00 93.50 95 ASP A C 1
ATOM 748 O O . ASP A 1 95 ? 12.786 -6.896 -8.299 1.00 93.50 95 ASP A O 1
ATOM 752 N N . LYS A 1 96 ? 12.121 -6.249 -6.243 1.00 93.31 96 LYS A N 1
ATOM 753 C CA . LYS A 1 96 ? 12.974 -7.142 -5.445 1.00 93.31 96 LYS A CA 1
ATOM 754 C C . LYS A 1 96 ? 12.328 -7.419 -4.090 1.00 93.31 96 LYS A C 1
ATOM 756 O O . LYS A 1 96 ? 11.571 -6.586 -3.585 1.00 93.31 96 LYS A O 1
ATOM 761 N N . ASN A 1 97 ? 12.722 -8.506 -3.440 1.00 92.56 97 ASN A N 1
ATOM 762 C CA . ASN A 1 97 ? 12.213 -8.906 -2.132 1.00 92.56 97 ASN A CA 1
ATOM 763 C C . ASN A 1 97 ? 12.369 -7.811 -1.063 1.00 92.56 97 ASN A C 1
ATOM 765 O O . ASN A 1 97 ? 11.437 -7.556 -0.308 1.00 92.56 97 ASN A O 1
ATOM 769 N N . ILE A 1 98 ? 13.486 -7.075 -1.061 1.00 93.62 98 ILE A N 1
ATOM 770 C CA . ILE A 1 98 ? 13.689 -5.959 -0.121 1.00 93.62 98 ILE A CA 1
ATOM 771 C C . ILE A 1 98 ? 12.650 -4.838 -0.299 1.00 93.62 98 ILE A C 1
ATOM 773 O O . ILE A 1 98 ? 12.241 -4.198 0.668 1.00 93.62 98 ILE A O 1
ATOM 777 N N . VAL A 1 99 ? 12.182 -4.613 -1.533 1.00 95.38 99 VAL A N 1
ATOM 778 C CA . VAL A 1 99 ? 11.101 -3.661 -1.820 1.00 95.38 99 VAL A CA 1
ATOM 779 C C . VAL A 1 99 ? 9.775 -4.225 -1.320 1.00 95.38 99 VAL A C 1
ATOM 781 O O . VAL A 1 99 ? 9.029 -3.493 -0.680 1.00 95.38 99 VAL A O 1
ATOM 784 N N 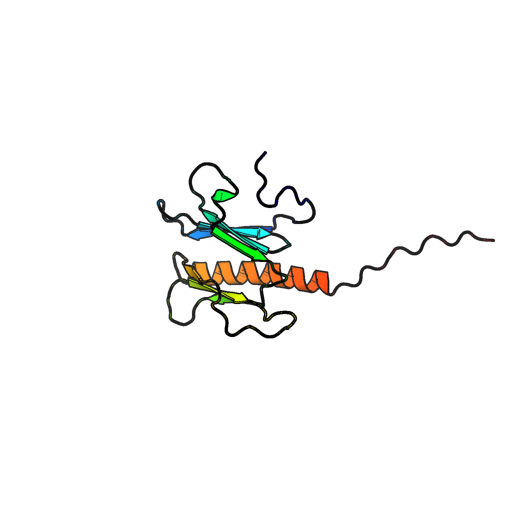. ALA A 1 100 ? 9.513 -5.519 -1.532 1.00 96.19 100 ALA A N 1
ATOM 785 C CA . ALA A 1 100 ? 8.316 -6.182 -1.015 1.00 96.19 100 ALA A CA 1
ATOM 786 C C . ALA A 1 100 ? 8.225 -6.082 0.517 1.00 96.19 100 ALA A C 1
ATOM 788 O O . ALA A 1 100 ? 7.196 -5.661 1.042 1.00 96.19 100 ALA A O 1
ATOM 789 N N . GLN A 1 101 ? 9.320 -6.367 1.230 1.00 95.50 101 GLN A N 1
ATOM 790 C CA . GLN A 1 101 ? 9.404 -6.215 2.687 1.00 95.50 101 GLN A CA 1
ATOM 791 C C . GLN A 1 101 ? 9.111 -4.777 3.126 1.00 95.50 101 GLN A C 1
ATOM 793 O O . GLN A 1 101 ? 8.260 -4.546 3.984 1.00 95.50 101 GLN A O 1
ATOM 798 N N . LYS A 1 102 ? 9.768 -3.797 2.495 1.00 96.81 102 LYS A N 1
ATOM 799 C CA . LYS A 1 102 ? 9.604 -2.378 2.827 1.00 96.81 102 LYS A CA 1
ATOM 800 C C . LYS A 1 102 ? 8.182 -1.877 2.568 1.00 96.81 102 LYS A C 1
ATOM 802 O O . LYS A 1 102 ? 7.637 -1.132 3.381 1.00 96.81 102 LYS A O 1
ATOM 807 N N . VAL A 1 103 ? 7.584 -2.252 1.437 1.00 97.62 103 VAL A N 1
ATOM 808 C CA . VAL A 1 103 ? 6.212 -1.864 1.083 1.00 97.62 103 VAL A CA 1
ATOM 809 C C . VAL A 1 103 ? 5.223 -2.489 2.064 1.00 97.62 103 VAL A C 1
ATOM 811 O O . VAL A 1 103 ? 4.399 -1.764 2.616 1.00 97.62 103 VAL A O 1
ATOM 814 N N . ALA A 1 104 ? 5.350 -3.789 2.351 1.00 97.81 104 ALA A N 1
ATOM 815 C CA . ALA A 1 104 ? 4.492 -4.477 3.313 1.00 97.81 104 ALA A CA 1
ATOM 816 C C . ALA A 1 104 ? 4.577 -3.846 4.710 1.00 97.81 104 ALA A C 1
ATOM 818 O O . ALA A 1 104 ? 3.549 -3.540 5.309 1.00 97.81 104 ALA A O 1
ATOM 819 N N . GLN A 1 105 ? 5.790 -3.555 5.191 1.00 98.12 105 GLN A N 1
ATOM 820 C CA . GLN A 1 105 ? 6.001 -2.893 6.479 1.00 98.12 105 GLN A CA 1
ATOM 821 C C . GLN A 1 105 ? 5.294 -1.533 6.548 1.00 98.12 105 GLN A C 1
ATOM 823 O O . GLN A 1 105 ? 4.626 -1.232 7.534 1.00 98.12 105 GLN A O 1
ATOM 828 N N . LYS A 1 106 ? 5.411 -0.716 5.497 1.00 98.56 106 LYS A N 1
ATOM 829 C CA . LYS A 1 106 ? 4.785 0.613 5.434 1.00 98.56 106 LYS A CA 1
ATOM 830 C C . LYS A 1 106 ? 3.262 0.552 5.384 1.00 98.56 106 LYS A C 1
ATOM 832 O O . LYS A 1 106 ? 2.609 1.344 6.058 1.00 98.56 106 LYS A O 1
ATOM 837 N N . ILE A 1 107 ? 2.710 -0.378 4.604 1.00 98.62 107 ILE A N 1
ATOM 838 C CA . ILE A 1 107 ? 1.261 -0.597 4.520 1.00 98.62 107 ILE A CA 1
ATOM 839 C C . ILE A 1 107 ? 0.729 -1.051 5.881 1.00 98.62 107 ILE A C 1
ATOM 841 O O . ILE A 1 107 ? -0.221 -0.460 6.384 1.00 98.62 107 ILE A O 1
ATOM 845 N N . ASN A 1 108 ? 1.373 -2.037 6.511 1.00 98.50 108 ASN A N 1
ATOM 846 C CA . ASN A 1 108 ? 0.946 -2.548 7.815 1.00 98.50 108 ASN A CA 1
ATOM 847 C C . ASN A 1 108 ? 1.062 -1.496 8.918 1.00 98.50 108 ASN A C 1
ATOM 849 O O . ASN A 1 108 ? 0.180 -1.416 9.760 1.00 98.50 108 ASN A O 1
ATOM 853 N N . TYR A 1 109 ? 2.098 -0.654 8.899 1.00 98.38 109 TYR A N 1
ATOM 854 C CA . TYR A 1 109 ? 2.214 0.447 9.855 1.00 98.38 109 TYR A CA 1
ATOM 855 C C . TYR A 1 109 ? 1.015 1.403 9.767 1.00 98.38 109 TYR A C 1
ATOM 857 O O . TYR A 1 109 ? 0.381 1.692 10.778 1.00 98.38 109 TYR A O 1
ATOM 865 N N . ALA A 1 110 ? 0.653 1.843 8.558 1.00 98.38 110 ALA A N 1
ATOM 866 C CA . ALA A 1 110 ? -0.504 2.715 8.364 1.00 98.38 110 ALA A CA 1
ATOM 867 C C . ALA A 1 110 ? -1.833 2.016 8.709 1.00 98.38 110 ALA A C 1
ATOM 869 O O . ALA A 1 110 ? -2.712 2.631 9.306 1.00 98.38 110 ALA A O 1
ATOM 870 N N . LYS A 1 111 ? -1.958 0.724 8.392 1.00 97.94 111 LYS A N 1
ATOM 871 C CA . LYS A 1 111 ? -3.122 -0.097 8.741 1.00 97.94 111 LYS A CA 1
ATOM 872 C C . LYS A 1 111 ? -3.281 -0.272 10.257 1.00 97.94 111 LYS A C 1
ATOM 874 O O . LYS A 1 111 ? -4.397 -0.186 10.754 1.00 97.94 111 LYS A O 1
ATOM 879 N N . ASN A 1 112 ? -2.186 -0.451 10.993 1.00 97.56 112 ASN A N 1
ATOM 880 C CA . ASN A 1 112 ? -2.218 -0.530 12.455 1.00 97.56 112 ASN A CA 1
ATOM 881 C C . ASN A 1 112 ? -2.660 0.803 13.072 1.00 97.56 112 ASN A C 1
ATOM 883 O O . ASN A 1 112 ? -3.524 0.807 13.939 1.00 97.56 112 ASN A O 1
ATOM 887 N N . LEU A 1 113 ? -2.149 1.933 12.569 1.00 96.75 113 LEU A N 1
ATOM 888 C CA . LEU A 1 113 ? -2.616 3.258 12.998 1.00 96.75 113 LEU A CA 1
ATOM 889 C C . LEU A 1 113 ? -4.108 3.466 12.703 1.00 96.75 113 LEU A C 1
ATOM 891 O O . LEU A 1 113 ? -4.824 4.050 13.512 1.00 96.75 113 LEU A O 1
ATOM 895 N N . TYR A 1 114 ? -4.589 2.989 11.552 1.00 96.56 114 TYR A N 1
ATOM 896 C CA . TYR A 1 114 ? -6.016 3.010 11.237 1.00 96.56 114 TYR A CA 1
ATOM 897 C C . TYR A 1 114 ? -6.826 2.209 12.265 1.00 96.56 114 TYR A C 1
ATOM 899 O O . TYR A 1 114 ? -7.802 2.735 12.796 1.00 96.56 114 TYR A O 1
ATOM 907 N N . ASP A 1 115 ? -6.408 0.981 12.587 1.00 95.56 115 ASP A N 1
ATOM 908 C CA . ASP A 1 115 ? -7.095 0.138 13.572 1.00 95.56 115 ASP A CA 1
ATOM 909 C C . ASP A 1 115 ? -7.101 0.777 14.975 1.00 95.56 115 ASP A C 1
ATOM 911 O O . ASP A 1 115 ? -8.138 0.778 15.639 1.00 95.56 115 ASP A O 1
ATOM 915 N N . GLU A 1 116 ? -5.981 1.368 15.408 1.00 94.94 116 GLU A N 1
ATOM 916 C CA . GLU A 1 116 ? -5.876 2.102 16.681 1.00 94.94 116 GLU A CA 1
ATOM 917 C C . GLU A 1 116 ? -6.889 3.255 16.752 1.00 94.94 116 GLU A C 1
ATOM 919 O O . GLU A 1 116 ? -7.584 3.430 17.758 1.00 94.94 116 GLU A O 1
ATOM 924 N N . VAL A 1 117 ? -7.041 4.015 15.662 1.00 92.12 117 VAL A N 1
ATOM 925 C CA . VAL A 1 117 ? -8.032 5.097 15.573 1.00 92.12 117 VAL A CA 1
ATOM 926 C C . VAL A 1 117 ? -9.461 4.557 15.650 1.00 92.12 117 VAL A C 1
ATOM 928 O O . VAL A 1 117 ? -10.290 5.174 16.319 1.00 92.12 117 VAL A O 1
ATOM 931 N N . GLN A 1 118 ? -9.764 3.412 15.026 1.00 89.12 118 GLN A N 1
ATOM 932 C CA . GLN A 1 118 ? -11.102 2.804 15.105 1.00 89.12 118 GLN A CA 1
ATOM 933 C C . GLN A 1 118 ? -11.452 2.301 16.514 1.00 89.12 118 GLN A C 1
ATOM 935 O O . GLN A 1 118 ? -12.626 2.240 16.869 1.00 89.12 118 GLN A O 1
ATOM 940 N N . GLN A 1 119 ? -10.450 1.951 17.322 1.00 88.94 119 GLN A N 1
ATOM 941 C CA . GLN A 1 119 ? -10.634 1.488 18.703 1.00 88.94 119 GLN A CA 1
ATOM 942 C C . GLN A 1 119 ? -10.609 2.630 19.730 1.00 88.94 119 GLN A C 1
ATOM 944 O O . GLN A 1 119 ? -10.924 2.420 20.903 1.00 88.94 119 GLN A O 1
ATOM 949 N N . THR A 1 120 ? -10.252 3.846 19.313 1.00 89.75 120 THR A N 1
ATOM 950 C CA . THR A 1 120 ? -10.185 5.006 20.203 1.00 89.75 120 THR A CA 1
ATOM 951 C C . THR A 1 120 ? -11.585 5.565 20.460 1.00 89.75 120 THR A C 1
ATOM 953 O O . THR A 1 120 ? -12.270 6.025 19.546 1.00 89.75 120 THR A O 1
ATOM 956 N N . VAL A 1 121 ? -12.003 5.592 21.728 1.00 79.25 121 VAL A N 1
ATOM 957 C CA . VAL A 1 121 ? -13.255 6.241 22.140 1.00 79.25 121 VAL A CA 1
ATOM 958 C C . VAL A 1 121 ? -13.108 7.755 21.996 1.00 79.25 121 VAL A C 1
ATOM 960 O O . VAL A 1 121 ? -12.270 8.377 22.649 1.00 79.25 121 VAL A O 1
ATOM 963 N N . LYS A 1 122 ? -13.944 8.370 21.157 1.00 78.69 122 LYS A N 1
ATOM 964 C CA . LYS A 1 122 ? -14.044 9.830 21.075 1.00 78.69 122 LYS A CA 1
ATOM 965 C C . LYS A 1 122 ? -14.894 10.311 22.245 1.00 78.69 122 LYS A C 1
ATOM 967 O O . LYS A 1 122 ? -16.088 10.038 22.293 1.00 78.69 122 LYS A O 1
ATOM 972 N N . VAL A 1 123 ? -14.273 10.997 23.199 1.00 76.50 123 VAL A N 1
ATOM 973 C CA . VAL A 1 123 ? -15.006 11.649 24.286 1.00 76.50 123 VAL A CA 1
ATOM 974 C C . VAL A 1 123 ? -15.654 12.900 23.707 1.00 76.50 123 VAL A C 1
ATOM 976 O O . VAL A 1 123 ? -14.951 13.814 23.273 1.00 76.50 123 VAL A O 1
ATOM 979 N N . GLU A 1 124 ? -16.983 12.936 23.662 1.00 70.81 124 GLU A N 1
ATOM 980 C CA . GLU A 1 124 ? -17.691 14.170 23.333 1.00 70.81 124 GLU A CA 1
ATOM 981 C C . GLU A 1 124 ? -17.421 15.207 24.433 1.00 70.81 124 GLU A C 1
ATOM 983 O O . GLU A 1 124 ? -17.503 14.876 25.624 1.00 70.81 124 GLU A O 1
ATOM 988 N N . PRO A 1 125 ? -17.060 16.454 24.080 1.00 67.81 125 PRO A N 1
ATOM 989 C CA . PRO A 1 125 ? -16.915 17.508 25.070 1.00 67.81 125 PRO A CA 1
ATOM 990 C C . PRO A 1 125 ? -18.246 17.680 25.806 1.00 67.81 125 PRO A C 1
ATOM 992 O O . PRO A 1 125 ? -19.260 17.980 25.180 1.00 67.81 125 PRO A O 1
ATOM 995 N N . LYS A 1 126 ? -18.257 17.496 27.133 1.00 64.75 126 LYS A N 1
ATOM 996 C CA . LYS A 1 126 ? -19.424 17.853 27.948 1.00 64.75 126 LYS A CA 1
ATOM 997 C C . LYS A 1 126 ? -19.698 19.342 27.752 1.00 64.75 126 LYS A C 1
ATOM 999 O O . LYS A 1 126 ? -18.823 20.158 28.050 1.00 64.75 126 LYS A O 1
ATOM 1004 N N . GLU A 1 127 ? -20.891 19.682 27.270 1.00 67.56 127 GLU A N 1
ATOM 1005 C CA . GLU A 1 127 ? -21.357 21.066 27.282 1.00 67.56 127 GLU A CA 1
ATOM 1006 C C . GLU A 1 127 ? -21.257 21.616 28.713 1.00 67.56 127 GLU A C 1
ATOM 1008 O O . GLU A 1 127 ? -21.588 20.905 29.672 1.00 67.56 127 GLU A O 1
ATOM 1013 N N . PRO A 1 128 ? -20.765 22.853 28.893 1.00 67.06 128 PRO A N 1
ATOM 1014 C CA . PRO A 1 128 ? -20.695 23.461 30.209 1.00 67.06 128 PRO A CA 1
ATOM 1015 C C . PRO A 1 128 ? -22.116 23.610 30.755 1.00 67.06 128 PRO A C 1
ATOM 1017 O O . PRO A 1 128 ? -22.905 24.414 30.262 1.00 67.06 128 PRO A O 1
ATOM 1020 N N . THR A 1 129 ? -22.444 22.831 31.787 1.00 66.75 129 THR A N 1
ATOM 1021 C CA . THR A 1 129 ? -23.681 22.987 32.553 1.00 66.75 129 THR A CA 1
ATOM 1022 C C . THR A 1 129 ? -23.734 24.407 33.097 1.00 66.75 129 THR A C 1
ATOM 1024 O O . THR A 1 129 ? -22.898 24.785 33.921 1.00 66.75 129 THR A O 1
ATOM 1027 N N . SER A 1 130 ? -24.688 25.200 32.609 1.00 64.19 130 SER A N 1
ATOM 1028 C CA . SER A 1 130 ? -24.936 26.545 33.121 1.00 64.19 130 SER A CA 1
ATOM 1029 C C . SER A 1 130 ? -25.298 26.463 34.610 1.00 64.19 130 SER A C 1
ATOM 1031 O O . SER A 1 130 ? -26.132 25.630 34.973 1.00 64.19 130 SER A O 1
ATOM 1033 N N . PRO A 1 131 ? -24.674 27.272 35.484 1.00 71.94 131 PRO A N 1
ATOM 1034 C CA . PRO A 1 131 ? -25.071 27.329 36.883 1.00 71.94 131 PRO A CA 1
ATOM 1035 C C . PRO A 1 131 ? -26.479 27.931 37.000 1.00 71.94 131 PRO A C 1
ATOM 1037 O O . PRO A 1 131 ? -26.778 28.930 36.343 1.00 71.94 131 PRO A O 1
ATOM 1040 N N . VAL A 1 132 ? -27.321 27.266 37.799 1.00 66.25 132 VAL A N 1
ATOM 1041 C CA . VAL A 1 132 ? -28.681 27.687 38.192 1.00 66.25 132 VAL A CA 1
ATOM 1042 C C . VAL A 1 132 ? -28.607 28.829 39.195 1.00 66.25 132 VAL A C 1
ATOM 1044 O O . VAL A 1 132 ? -27.739 28.745 40.095 1.00 66.25 132 VAL A O 1
#

Organism: NCBI:txid174260

Sequence (132 aa):
MLKLNEGNFNEKFVLSESVRRDKEDRLKAIVTTEGVYFVRARGIPSPEAIVLLVRFSELYVCQPLSSGKDYIELVMKADNSSVPTPSKNPMVRCDKNIVAQKVAQKINYAKNLYDEVQQTVKVEPKEPTSPV

Secondary structure (DSSP, 8-state):
---TTTT-TTS-EEEEEEEE--SSS-EEEEEESSEEEEEE-SSS--GGGEEEEEETTTEEEEEE-TTS-SEEEEEEBPTT-SSB-SS---EEE-SSHHHHHHHHHHHHHHHHHHHHHHHS---PPPP-----

Radius of gyration: 18.0 Å; Cα contacts (8 Å, |Δi|>4): 219; chains: 1; bounding box: 42×46×57 Å

=== Feature glossary ===
The record interleaves many kinds of information about one protein. Here is each kind framed as the question it answers.

Q: Are the domains correctly placed relative to each other?
A: Predicted aligned error is AlphaFold's pairwise confidence. Unlike pLDDT (per-residue), PAE is per-residue-pair and captures whether two parts of the structure are correctly placed relative to each other. Units are ångströms of expected positional error.

Q: Which residues are in helices, strands, or loops?
A: Eight-state secondary structure (DSSP): H is the canonical α-helix, G the tighter 3₁₀-helix, I the wider π-helix; E/B are β-structure, T and S are turns and bends, and '-' is everything else. DSSP derives these from the pattern of main-chain N–H···O=C hydrogen bonds, not from the sequence.

Q: What if only a Cα trace is available?
A: P-SEA three-state annotation labels each residue as helix, strand, or coil based purely on the geometry of the Cα trace. It serves as a fallback when the full backbone (and thus DSSP) is unavailable.

Q: What are the backbone torsion angles?
A: φ (phi) and ψ (psi) are the two rotatable backbone dihedrals per residue: φ is the C(i-1)–N–Cα–C torsion, ψ is the N–Cα–C–N(i+1) torsion, both in degrees on (−180°, 180°]. α-helical residues cluster near (−60°, −45°); β-strand residues near (−120°, +130°). A Ramachandran plot is simply a scatter of (φ, ψ) for every residue.

Q: What known structures does this most resemble?
A: Structural nearest neighbors (via Foldseek easy-search vs the PDB). Reported per hit: target PDB id, E-value, and alignment TM-score. A TM-score above ~0.5 is the conventional threshold for 'same fold'.

Q: What family and function is it annotated with?
A: Database cross-references. InterPro integrates a dozen domain/family signature databases into unified entries with residue-range hits. GO terms attach function/process/location labels with evidence codes. CATH codes position the fold in a four-level structural taxonomy. Organism is the NCBI-taxonomy species name.

Q: Which residues are buried vs exposed?
A: Solvent accessibility: the surface area of each residue that a 1.4 Å water probe can touch, in Å². When only backbone atoms are present the absolute values are lower than full-atom SASA (side chains contribute most of the area) and are flagged as backbone-only.

Q: What do the diagnostic plots show?
A: Three diagnostic plots accompany the record. The Cα contact map visualizes the tertiary structure as a 2D adjacency matrix (8 Å cutoff, sequence-local contacts suppressed). The Ramachandran plot shows the distribution of backbone (φ, ψ) torsions, with points in the α and β basins reflecting secondary structure content. The PAE plot shows AlphaFold's inter-residue confidence as a color matrix.

Q: What is the amino-acid chain?
A: The amino-acid sequence is the protein's primary structure: the linear order of residues from the N-terminus to the C-terminus, written in one-letter code. Everything else here — the 3D coordinates, the secondary structure, the domain annotations — is ultimately a consequence of this string.

Q: What do the rendered images show?
A: The six renders are orthographic views along the three Cartesian axes in both directions. Representation (cartoon, sticks, or surface) and color scheme (sequence-rainbow or by-chain) vary across proteins so the training set covers all the common visualization conventions.

Q: Where is each backbone atom in 3D?
A: The mmCIF table is the protein's shape written out atom by atom. For each backbone N, Cα, C, and carbonyl O, it records an (x, y, z) coordinate triple in Å plus the residue type, chain letter, and residue number.

Q: How mobile is each atom in the crystal?
A: For experimental (PDB) structures, the B-factor (temperature factor) quantifies the positional spread of each atom in the crystal — a combination of thermal vibration and static disorder — in units of Å². High B-factors mark flexible loops or poorly resolved regions; low B-factors mark the rigid, well-ordered core.

Q: How big and how compact is the whole molecule?
A: Three whole-structure scalars: the radius of gyration (RMS distance of Cα from centroid, in Å), the count of Cα–Cα contacts (pairs closer than 8 Å and separated by more than four residues in sequence — i.e. tertiary, not local, contacts), and the bounding-box dimensions. Together they distinguish compact globular folds from extended fibres or disordered chains.

Q: What does the local fold look like, residue by residue?
A: A 3Di character summarizes, for each residue, the relative orientation of the Cα frame of its nearest spatial neighbor. Because it encodes fold topology rather than chemistry, 3Di alignments detect remote structural similarity that sequence alignment misses.

Q: How confident is the AlphaFold model at each residue?
A: For AlphaFold models, the B-factor field carries pLDDT — the model's own estimate of local accuracy on a 0–100 scale. Regions with pLDDT<50 should be treated as essentially unmodeled; they often correspond to intrinsically disordered segments.